Protein AF-A0A7S1RQD7-F1 (afdb_monomer)

Secondary structure (DSSP, 8-state):
--GGGGSSS-HHHHHHHHHHHHHTT----HHHHHHHHHHHHHHT--HHHHHHHHHHHHTTPPP-HHHHHHHHHHHHHTT-HHHHHHHHHHHHHTT-PPPHHHHHHHHHT-

Sequence (110 aa):
AISACSRGSQWGRALWLLHTMRTVAVEQDTIAYNAAITACEKAGIHEPALELLHGMDEYRIEPNVITFNAAISACEKDHHLERAVRLLMEMDARRVDPDAISYNALISAC

Solvent-accessible surface area (backbone atoms only — not comparable to full-atom values): 5990 Å² total; per-residue (Å²): 141,68,80,70,36,78,80,48,76,40,30,69,55,34,50,50,48,52,54,52,39,60,77,66,71,52,87,79,50,67,65,57,57,35,46,29,24,42,9,17,28,71,57,32,39,34,68,68,16,49,54,53,57,60,48,28,56,80,71,73,42,79,81,48,60,67,40,51,45,25,33,31,50,2,14,51,66,54,71,36,42,73,58,25,52,51,52,52,54,47,29,57,77,68,72,38,74,79,50,75,68,51,53,50,55,52,63,74,64,110

Radius of gyration: 13.41 Å; Cα contacts (8 Å, |Δi|>4): 152; chains: 1; bounding box: 33×30×34 Å

InterPro domains:
  IPR002885 Pentatricopeptide repeat [PF01535] (32-59)
  IPR002885 Pentatricopeptide repeat [PF13041] (63-110)
  IPR002885 Pentatricopeptide repeat [PS51375] (29-63)
  IPR002885 Pentatricopeptide repeat [PS51375] (64-98)
  IPR002885 Pentatricopeptide repeat [TIGR00756] (32-65)
  IPR002885 Pentatricopeptide repeat [TIGR00756] (66-100)
  IPR011990 Tetratricopeptide-like helical domain superfamily [G3DSA:1.25.40.10] (1-110)

Mean predicted aligned error: 8.68 Å

pLDDT: mean 74.21, std 11.67, range [40.91, 86.81]

Nearest PDB structures (foldseek):
  5orm-assembly1_A  TM=9.147E-01  e=1.503E-05  synthetic construct
  4pjs-assembly1_A  TM=8.962E-01  e=1.278E-05  unidentified
  4pjq-assembly2_B  TM=8.631E-01  e=1.503E-05  unidentified
  4wn4-assembly2_B  TM=8.559E-01  e=2.724E-05  synthetic construct
  8rdj-assembly1_G  TM=7.612E-01  e=8.213E-04  Sinapis alba

Organism: Alexandrium catenella (NCBI:txid2925)

Foldseek 3Di:
DLVVLQPDLVLVVLVVVVVVCVVVPDPDALVSLLSSLSSLLVNLHQVVLVVSQVVCVVVVHDHAQSSLLSNLSSCVSVVNLVVLLVSLVVCVVVVHDHDPSSVVSVVVVD

Structure (mmCIF, N/CA/C/O backbone):
data_AF-A0A7S1RQD7-F1
#
_entry.id   AF-A0A7S1RQD7-F1
#
loop_
_atom_site.group_PDB
_atom_site.id
_atom_site.type_symbol
_atom_site.label_atom_id
_atom_site.label_alt_id
_atom_site.label_comp_id
_atom_site.label_asym_id
_atom_site.label_entity_id
_atom_site.label_seq_id
_atom_site.pdbx_PDB_ins_code
_atom_site.Cartn_x
_atom_site.Cartn_y
_atom_site.Cartn_z
_atom_site.occupancy
_atom_site.B_iso_or_equiv
_atom_site.auth_seq_id
_atom_site.auth_comp_id
_atom_site.auth_asym_id
_atom_site.auth_atom_id
_atom_site.pdbx_PDB_model_num
ATOM 1 N N . ALA A 1 1 ? -16.176 14.468 7.353 1.00 40.91 1 ALA A N 1
ATOM 2 C CA . ALA A 1 1 ? -14.953 15.175 7.795 1.00 40.91 1 ALA A CA 1
ATOM 3 C C . ALA A 1 1 ? -13.668 14.333 7.605 1.00 40.91 1 ALA A C 1
ATOM 5 O O . ALA A 1 1 ? -12.806 14.355 8.469 1.00 40.91 1 ALA A O 1
ATOM 6 N N . ILE A 1 2 ? -13.498 13.640 6.463 1.00 50.09 2 ILE A N 1
ATOM 7 C CA . ILE A 1 2 ? -12.301 12.811 6.151 1.00 50.09 2 ILE A CA 1
ATOM 8 C C . ILE A 1 2 ? -11.452 13.444 5.020 1.00 50.09 2 ILE A C 1
ATOM 10 O O . ILE A 1 2 ? -10.254 13.207 4.906 1.00 50.09 2 ILE A O 1
ATOM 14 N N . SER A 1 3 ? -12.026 14.378 4.247 1.00 43.44 3 SER A N 1
ATOM 15 C CA . SER A 1 3 ? -11.341 15.083 3.145 1.00 43.44 3 SER A CA 1
ATOM 16 C C . SER A 1 3 ? -10.167 15.982 3.582 1.00 43.44 3 SER A C 1
ATOM 18 O O . SER A 1 3 ? -9.391 16.420 2.729 1.00 43.44 3 SER A O 1
ATOM 20 N N . ALA A 1 4 ? -10.015 16.266 4.880 1.00 45.47 4 ALA A N 1
ATOM 21 C CA . ALA A 1 4 ? -8.968 17.148 5.402 1.00 45.47 4 ALA A CA 1
ATOM 22 C C . ALA A 1 4 ? -7.596 16.460 5.563 1.00 45.47 4 ALA A C 1
ATOM 24 O O . ALA A 1 4 ? -6.580 17.150 5.609 1.00 45.47 4 ALA A O 1
ATOM 25 N N . CYS A 1 5 ? -7.536 15.122 5.578 1.00 50.75 5 CYS A N 1
ATOM 26 C CA . CYS A 1 5 ? -6.273 14.374 5.682 1.00 50.75 5 CYS A CA 1
ATOM 27 C C . CYS A 1 5 ? -5.465 14.365 4.376 1.00 50.75 5 CYS A C 1
ATOM 29 O O . CYS A 1 5 ? -4.281 14.054 4.384 1.00 50.75 5 CYS A O 1
ATOM 31 N N . SER A 1 6 ? -6.080 14.758 3.257 1.00 49.50 6 SER A N 1
ATOM 32 C CA . SER A 1 6 ? -5.420 14.759 1.951 1.00 49.50 6 SER A CA 1
ATOM 33 C C . SER A 1 6 ? -4.440 15.923 1.753 1.00 49.50 6 SER A C 1
ATOM 35 O O . SER A 1 6 ? -3.653 15.872 0.818 1.00 49.50 6 SER A O 1
ATOM 37 N N . ARG A 1 7 ? -4.462 16.996 2.558 1.00 50.44 7 ARG A N 1
ATOM 38 C CA . ARG A 1 7 ? -3.707 18.233 2.243 1.00 50.44 7 ARG A CA 1
ATOM 39 C C . ARG A 1 7 ? -2.525 18.561 3.152 1.00 50.44 7 ARG A C 1
ATOM 41 O O . ARG A 1 7 ? -1.837 19.538 2.893 1.00 50.44 7 ARG A O 1
ATOM 48 N N . GLY A 1 8 ? -2.232 17.757 4.163 1.00 50.06 8 GLY A N 1
ATOM 49 C CA . GLY A 1 8 ? -1.030 17.944 4.975 1.00 50.06 8 GLY A CA 1
ATOM 50 C C . GLY A 1 8 ? -0.551 16.608 5.497 1.00 50.06 8 GLY A C 1
ATOM 51 O O . GLY A 1 8 ? -1.372 15.706 5.618 1.00 50.06 8 GLY A O 1
ATOM 52 N N . SER A 1 9 ? 0.742 16.501 5.798 1.00 61.94 9 SER A N 1
ATOM 53 C CA . SER A 1 9 ? 1.485 15.345 6.331 1.00 61.94 9 SER A CA 1
ATOM 54 C C . SER A 1 9 ? 0.959 14.798 7.674 1.00 61.94 9 SER A C 1
ATOM 56 O O . SER A 1 9 ? 1.713 14.492 8.589 1.00 61.94 9 SER A O 1
ATOM 58 N N . GLN A 1 10 ? -0.355 14.693 7.826 1.00 67.38 10 GLN A N 1
ATOM 59 C CA . GLN A 1 10 ? -1.092 14.308 9.018 1.00 67.38 10 GLN A CA 1
ATOM 60 C C . GLN A 1 10 ? -1.442 12.816 8.970 1.00 67.38 10 GLN A C 1
ATOM 62 O O . GLN A 1 10 ? -2.512 12.419 9.430 1.00 67.38 10 GLN A O 1
ATOM 67 N N . TRP A 1 11 ? -0.545 11.985 8.436 1.00 70.62 11 TRP A N 1
ATOM 68 C CA . TRP A 1 11 ? -0.678 10.526 8.447 1.00 70.62 11 TRP A CA 1
ATOM 69 C C . TRP A 1 11 ? -0.915 10.007 9.873 1.00 70.62 11 TRP A C 1
ATOM 71 O O . TRP A 1 11 ? -1.797 9.184 10.086 1.00 70.62 11 TRP A O 1
ATOM 81 N N . GLY A 1 12 ? -0.251 10.594 10.878 1.00 71.44 12 GLY A N 1
ATOM 82 C CA . GLY A 1 12 ? -0.466 10.249 12.286 1.00 71.44 12 GLY A CA 1
ATOM 83 C C . GLY A 1 12 ? -1.888 10.542 12.780 1.00 71.44 12 GLY A C 1
ATOM 84 O O . GLY A 1 12 ? -2.459 9.752 13.527 1.00 71.44 12 GLY A O 1
ATOM 85 N N . ARG A 1 13 ? -2.519 11.634 12.318 1.00 71.62 13 ARG A N 1
ATOM 86 C CA . ARG A 1 13 ? -3.940 11.892 12.609 1.00 71.62 13 ARG A CA 1
ATOM 87 C C . ARG A 1 13 ? -4.860 10.983 11.813 1.00 71.62 13 ARG A C 1
ATOM 89 O O . ARG A 1 13 ? -5.894 10.614 12.347 1.00 71.62 13 ARG A O 1
ATOM 96 N N . ALA A 1 14 ? -4.514 10.637 10.574 1.00 71.62 14 ALA A N 1
ATOM 97 C CA . ALA A 1 14 ? -5.293 9.692 9.782 1.00 71.62 14 ALA A CA 1
ATOM 98 C C . ALA A 1 14 ? -5.308 8.306 10.448 1.00 71.62 14 ALA A C 1
ATOM 100 O O . ALA A 1 14 ? -6.378 7.733 10.613 1.00 71.62 14 ALA A O 1
ATOM 101 N N . LEU A 1 15 ? -4.158 7.832 10.940 1.00 72.06 15 LEU A N 1
ATOM 102 C CA . LEU A 1 15 ? -4.045 6.601 11.728 1.00 72.06 15 LEU A CA 1
ATOM 103 C C . LEU A 1 15 ? -4.818 6.682 13.045 1.00 72.06 15 LEU A C 1
ATOM 105 O O . LEU A 1 15 ? -5.563 5.765 13.379 1.00 72.06 15 LEU A O 1
ATOM 109 N N . TRP A 1 16 ? -4.683 7.787 13.783 1.00 74.00 16 TRP A N 1
ATOM 110 C CA . TRP A 1 16 ? -5.425 7.983 15.029 1.00 74.00 16 TRP A CA 1
ATOM 111 C C . TRP A 1 16 ? -6.939 8.028 14.794 1.00 74.00 16 TRP A C 1
ATOM 113 O O . TRP A 1 16 ? -7.699 7.448 15.569 1.00 74.00 16 TRP A O 1
ATOM 123 N N . LEU A 1 17 ? -7.381 8.673 13.711 1.00 72.88 17 LEU A N 1
ATOM 124 C CA . LEU A 1 17 ? -8.784 8.719 13.306 1.00 72.88 17 LEU A CA 1
ATOM 125 C C . LEU A 1 17 ? -9.282 7.324 12.919 1.00 72.88 17 LEU A C 1
ATOM 127 O O . LEU A 1 17 ? -10.366 6.936 13.326 1.00 72.88 17 LEU A O 1
ATOM 131 N N . LEU A 1 18 ? -8.476 6.548 12.195 1.00 71.88 18 LEU A N 1
ATOM 132 C CA . LEU A 1 18 ? -8.800 5.171 11.832 1.00 71.88 18 LEU A CA 1
ATOM 133 C C . LEU A 1 18 ? -8.915 4.298 13.092 1.00 71.88 18 LEU A C 1
ATOM 135 O O . LEU A 1 18 ? -9.888 3.570 13.255 1.00 71.88 18 LEU A O 1
ATOM 139 N N . HIS A 1 19 ? -8.004 4.45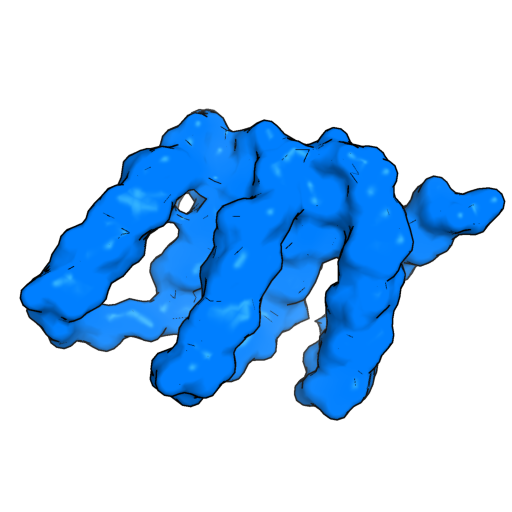8 14.054 1.00 71.12 19 HIS A N 1
ATOM 140 C CA . HIS A 1 19 ? -8.059 3.766 15.342 1.00 71.12 19 HIS A CA 1
ATOM 141 C C . HIS A 1 19 ? -9.273 4.173 16.196 1.00 71.12 19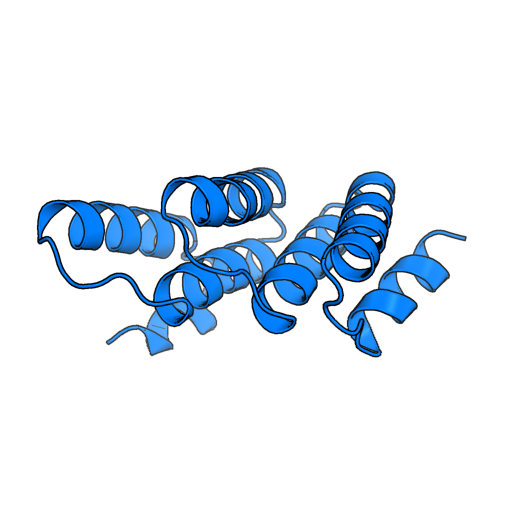 HIS A C 1
ATOM 143 O O . HIS A 1 19 ? -9.922 3.318 16.790 1.00 71.12 19 HIS A O 1
ATOM 149 N N . THR A 1 20 ? -9.633 5.458 16.238 1.00 67.81 20 THR A N 1
ATOM 150 C CA . THR A 1 20 ? -10.835 5.918 16.961 1.00 67.81 20 THR A CA 1
ATOM 151 C C . THR A 1 20 ? -12.133 5.559 16.241 1.00 67.81 20 THR A C 1
ATOM 153 O O . THR A 1 20 ? -13.137 5.291 16.888 1.00 67.81 20 THR A O 1
ATOM 156 N N . MET A 1 21 ? -12.138 5.472 14.912 1.00 63.94 21 MET A N 1
ATOM 157 C CA . MET A 1 21 ? -13.281 4.944 14.163 1.00 63.94 21 MET A CA 1
ATOM 158 C C . MET A 1 21 ? -13.438 3.427 14.360 1.00 63.94 21 MET A C 1
ATOM 160 O O . MET A 1 21 ? -14.572 2.949 14.414 1.00 63.94 21 MET A O 1
ATOM 164 N N . ARG A 1 22 ? -12.336 2.685 14.585 1.00 63.31 22 ARG A N 1
ATOM 165 C CA . ARG A 1 22 ? -12.363 1.274 15.031 1.00 63.31 22 ARG A CA 1
ATOM 166 C C . ARG A 1 22 ? -13.039 1.099 16.379 1.00 63.31 22 ARG A C 1
ATOM 168 O O . ARG A 1 22 ? -13.822 0.167 16.529 1.00 63.31 22 ARG A O 1
ATOM 175 N N . THR A 1 23 ? -12.785 1.980 17.343 1.00 58.59 23 THR A N 1
ATOM 176 C CA . THR A 1 23 ? -13.380 1.847 18.682 1.00 58.59 23 THR A CA 1
ATOM 177 C C . THR A 1 23 ? -14.861 2.213 18.728 1.00 58.59 23 THR A C 1
ATOM 179 O O . THR A 1 23 ? -15.564 1.759 19.626 1.00 58.59 23 THR A O 1
ATOM 182 N N . VAL A 1 24 ? -15.353 2.991 17.758 1.00 57.59 24 VAL A N 1
ATOM 183 C CA . VAL A 1 24 ? -16.753 3.447 17.701 1.00 57.59 24 VAL A CA 1
ATOM 184 C C . VAL A 1 24 ? -17.639 2.539 16.825 1.00 57.59 24 VAL A C 1
ATOM 186 O O . VAL A 1 24 ? -18.826 2.806 16.683 1.00 57.59 24 VAL A O 1
ATOM 189 N N . ALA A 1 25 ? -17.110 1.431 16.282 1.00 53.06 25 ALA A N 1
ATOM 190 C CA . ALA A 1 25 ? -17.853 0.488 15.429 1.00 53.06 25 ALA A CA 1
ATOM 191 C C . ALA A 1 25 ? -18.602 1.169 14.263 1.00 53.06 25 ALA A C 1
ATOM 193 O O . ALA A 1 25 ? -19.673 0.733 13.846 1.00 53.06 25 ALA A O 1
ATOM 194 N N . VAL A 1 26 ? -18.033 2.257 13.738 1.00 56.28 26 VAL A N 1
ATOM 195 C CA . VAL A 1 26 ? -18.473 2.827 12.463 1.00 56.28 26 VAL A CA 1
ATOM 196 C C . VAL A 1 26 ? -17.942 1.898 11.378 1.00 56.28 26 VAL A C 1
ATOM 198 O O . VAL A 1 26 ? -16.751 1.574 11.411 1.00 56.28 26 VAL A O 1
ATOM 201 N N . GLU A 1 27 ? -18.804 1.451 10.459 1.00 54.22 27 GLU A N 1
ATOM 202 C CA . GLU A 1 27 ? -18.402 0.676 9.278 1.00 54.22 27 GLU A CA 1
ATOM 203 C C . GLU A 1 27 ? -17.251 1.414 8.585 1.00 54.22 27 GLU A C 1
ATOM 205 O O . GLU A 1 27 ? -17.405 2.501 8.027 1.00 54.22 27 GLU A O 1
ATOM 210 N N . GLN A 1 28 ? -16.040 0.886 8.751 1.00 58.00 28 GLN A N 1
ATOM 211 C CA . GLN A 1 28 ? -14.858 1.449 8.125 1.00 58.00 28 GLN A CA 1
ATOM 212 C C . GLN A 1 28 ? -14.841 0.971 6.692 1.00 58.00 28 GLN A C 1
ATOM 214 O O . GLN A 1 28 ? -14.369 -0.121 6.392 1.00 58.00 28 GLN A O 1
ATOM 219 N N . ASP A 1 29 ? -15.362 1.818 5.821 1.00 68.44 29 ASP A N 1
ATOM 220 C CA . ASP A 1 29 ? -15.324 1.579 4.393 1.00 68.44 29 ASP A CA 1
ATOM 221 C C . ASP A 1 29 ? -13.896 1.675 3.846 1.00 68.44 29 ASP A C 1
ATOM 223 O O . ASP A 1 29 ? -13.000 2.312 4.418 1.00 68.44 29 ASP A O 1
ATOM 227 N N . THR A 1 30 ? -13.722 1.140 2.640 1.00 70.94 30 THR A N 1
ATOM 228 C CA . THR A 1 30 ? -12.542 1.283 1.773 1.00 70.94 30 THR A CA 1
ATOM 229 C C . THR A 1 30 ? -12.038 2.733 1.696 1.00 70.94 30 THR A C 1
ATOM 231 O O . THR A 1 30 ? -10.847 2.986 1.532 1.00 70.94 30 THR A O 1
ATOM 234 N N . ILE A 1 31 ? -12.935 3.710 1.870 1.00 74.38 31 ILE A N 1
ATOM 235 C CA . ILE A 1 31 ? -12.644 5.149 1.862 1.00 74.38 31 ILE A CA 1
ATOM 236 C C . ILE A 1 31 ? -11.708 5.560 3.012 1.00 74.38 31 ILE A C 1
ATOM 238 O O . ILE A 1 31 ? -10.811 6.378 2.797 1.00 74.38 31 ILE A O 1
ATOM 242 N N . ALA A 1 32 ? -11.891 5.023 4.222 1.00 76.50 32 ALA A N 1
ATOM 243 C CA . ALA A 1 32 ? -11.084 5.401 5.385 1.00 76.50 32 ALA A CA 1
ATOM 244 C C . ALA A 1 32 ? -9.638 4.899 5.250 1.00 76.50 32 ALA A C 1
ATOM 246 O O . ALA A 1 32 ? -8.695 5.665 5.462 1.00 76.50 32 ALA A O 1
ATOM 247 N N . TYR A 1 33 ? -9.471 3.647 4.815 1.00 80.56 33 TYR A N 1
ATOM 248 C CA . TYR A 1 33 ? -8.161 3.069 4.514 1.00 80.56 33 TYR A CA 1
ATOM 249 C C . TYR A 1 33 ? -7.478 3.792 3.357 1.00 80.56 33 TYR A C 1
ATOM 251 O O . TYR A 1 33 ? -6.328 4.204 3.495 1.00 80.56 33 TYR A O 1
ATOM 259 N N . ASN A 1 34 ?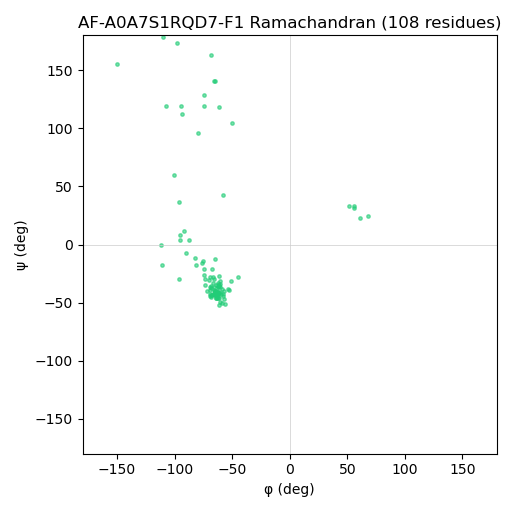 -8.201 4.058 2.265 1.00 81.19 34 ASN A N 1
ATOM 260 C CA . ASN A 1 34 ? -7.658 4.816 1.139 1.00 81.19 34 ASN A CA 1
ATOM 261 C C . ASN A 1 34 ? -7.177 6.202 1.570 1.00 81.19 34 ASN A C 1
ATOM 263 O O . ASN A 1 34 ? -6.091 6.623 1.175 1.00 81.19 34 ASN A O 1
ATOM 267 N N . ALA A 1 35 ? -7.935 6.904 2.416 1.00 82.06 35 ALA A N 1
ATOM 268 C CA . ALA A 1 35 ? -7.529 8.208 2.932 1.00 82.06 35 ALA A CA 1
ATOM 269 C C . ALA A 1 35 ? -6.271 8.129 3.814 1.00 82.06 35 ALA A C 1
ATOM 271 O O . ALA A 1 35 ? -5.407 9.002 3.714 1.00 82.06 35 ALA A O 1
ATOM 272 N N . ALA A 1 36 ? -6.151 7.097 4.655 1.00 83.38 36 ALA A N 1
ATOM 273 C CA . ALA A 1 36 ? -4.982 6.893 5.505 1.00 83.38 36 ALA A CA 1
ATOM 274 C C . ALA A 1 36 ? -3.729 6.536 4.688 1.00 83.38 36 ALA A C 1
ATOM 276 O O . ALA A 1 36 ? -2.691 7.169 4.867 1.00 83.38 36 ALA A O 1
ATOM 277 N N . ILE A 1 37 ? -3.847 5.621 3.724 1.00 84.06 37 ILE A N 1
ATOM 278 C CA . ILE A 1 37 ? -2.747 5.223 2.834 1.00 84.06 37 ILE A CA 1
ATOM 279 C C . ILE A 1 37 ? -2.323 6.397 1.940 1.00 84.06 37 ILE A C 1
ATOM 281 O O . ILE A 1 37 ? -1.134 6.663 1.806 1.00 84.06 37 ILE A O 1
ATOM 285 N N . THR A 1 38 ? -3.270 7.192 1.429 1.00 83.19 38 THR A N 1
ATOM 286 C CA . THR A 1 38 ? -2.964 8.438 0.694 1.00 83.19 38 THR A CA 1
ATOM 287 C C . THR A 1 38 ? -2.228 9.454 1.580 1.00 83.19 38 THR A C 1
ATOM 289 O O . THR A 1 38 ? -1.372 10.206 1.116 1.00 83.19 38 THR A O 1
ATOM 292 N N . ALA A 1 39 ? -2.539 9.517 2.878 1.00 84.19 39 ALA A N 1
ATOM 293 C CA . ALA A 1 39 ? -1.808 10.388 3.796 1.00 84.19 39 ALA A CA 1
ATOM 294 C C . ALA A 1 39 ? -0.362 9.900 4.010 1.00 84.19 39 ALA A C 1
ATOM 296 O O . ALA A 1 39 ? 0.546 10.731 4.075 1.00 84.19 39 ALA A O 1
ATOM 297 N N . CYS A 1 40 ? -0.140 8.582 4.067 1.00 83.62 40 CYS A N 1
ATOM 298 C CA . CYS A 1 40 ? 1.193 7.972 4.100 1.00 83.62 40 CYS A CA 1
ATOM 299 C C . CYS A 1 40 ? 1.974 8.239 2.802 1.00 83.62 40 CYS A C 1
ATOM 301 O O . CYS A 1 40 ? 3.119 8.679 2.855 1.00 83.62 40 CYS A O 1
ATOM 303 N N . GLU A 1 41 ? 1.321 8.110 1.645 1.00 83.44 41 GLU A N 1
ATOM 304 C CA . GLU A 1 41 ? 1.866 8.451 0.324 1.00 83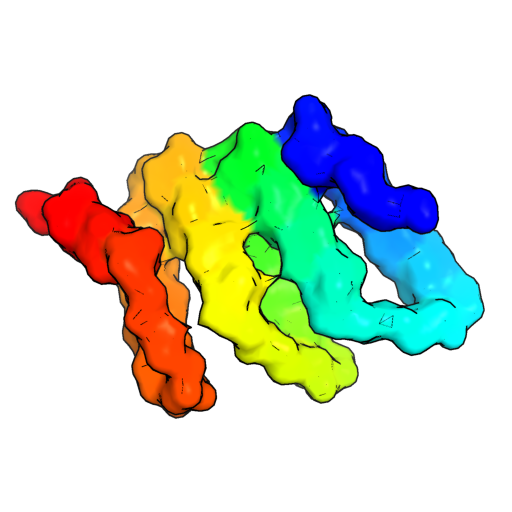.44 41 GLU A CA 1
ATOM 305 C C . GLU A 1 41 ? 2.334 9.908 0.242 1.00 83.44 41 GLU A C 1
ATOM 307 O O . GLU A 1 41 ? 3.385 10.211 -0.322 1.00 83.44 41 GLU A O 1
ATOM 312 N N . LYS A 1 42 ? 1.590 10.846 0.832 1.00 81.50 42 LYS A N 1
ATOM 313 C CA . LYS A 1 42 ? 1.995 12.261 0.882 1.00 81.50 42 LYS A CA 1
ATOM 314 C C . LYS A 1 42 ? 3.112 12.539 1.873 1.00 81.50 42 LYS A C 1
ATOM 316 O O . LYS A 1 42 ? 3.843 13.508 1.694 1.00 81.50 42 LYS A O 1
ATOM 321 N N . ALA A 1 43 ? 3.227 11.717 2.906 1.00 80.62 43 ALA A N 1
ATOM 322 C CA . ALA A 1 43 ? 4.314 11.785 3.867 1.00 80.62 43 ALA A CA 1
ATOM 323 C C . ALA A 1 43 ? 5.589 11.073 3.382 1.00 80.62 43 ALA A C 1
ATOM 325 O O . ALA A 1 43 ? 6.629 11.265 4.000 1.00 80.62 43 ALA A O 1
ATOM 326 N N . GLY A 1 44 ? 5.510 10.294 2.295 1.00 78.75 44 GLY A N 1
ATOM 327 C CA . GLY A 1 44 ? 6.631 9.511 1.772 1.00 78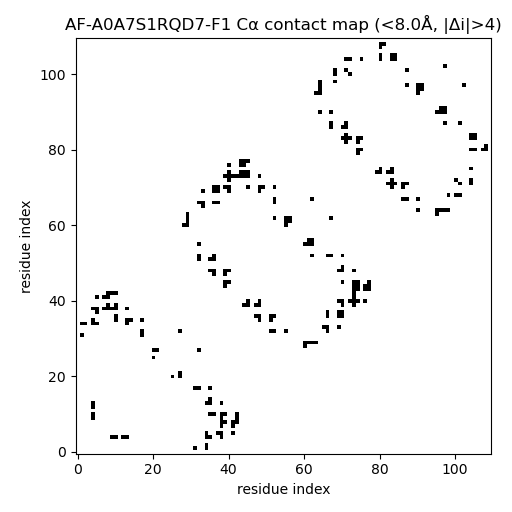.75 44 GLY A CA 1
ATOM 328 C C . GLY A 1 44 ? 7.036 8.360 2.690 1.00 78.75 44 GLY A C 1
ATOM 329 O O . GLY A 1 44 ? 8.187 7.965 2.665 1.00 78.75 44 GLY A O 1
ATOM 330 N N . ILE A 1 45 ? 6.118 7.863 3.526 1.00 80.00 45 ILE A N 1
ATOM 331 C CA . ILE A 1 45 ? 6.380 6.749 4.446 1.00 80.00 45 ILE A CA 1
ATOM 332 C C . ILE A 1 45 ? 5.656 5.510 3.937 1.00 80.00 45 ILE A C 1
ATOM 334 O O . ILE A 1 45 ? 4.427 5.503 3.812 1.00 80.00 45 ILE A O 1
ATOM 338 N N . HIS A 1 46 ? 6.405 4.458 3.634 1.00 83.06 46 HIS A N 1
ATOM 339 C CA . HIS A 1 46 ? 5.825 3.279 3.009 1.00 83.06 46 HIS A CA 1
ATOM 340 C C . HIS A 1 46 ? 5.466 2.177 4.013 1.00 83.06 46 HIS A C 1
ATOM 342 O O . HIS A 1 46 ? 4.485 1.473 3.786 1.00 83.06 46 HIS A O 1
ATOM 348 N N . GLU A 1 47 ? 6.167 2.038 5.146 1.00 86.06 47 GLU A N 1
ATOM 349 C CA . GLU A 1 47 ? 5.837 1.017 6.152 1.00 86.06 47 GLU A CA 1
ATOM 350 C C . GLU A 1 47 ? 4.386 1.114 6.644 1.00 86.06 47 GLU A C 1
ATOM 352 O O . GLU A 1 47 ? 3.671 0.114 6.540 1.00 86.06 47 GLU A O 1
ATOM 357 N N . PRO A 1 48 ? 3.881 2.285 7.087 1.00 83.94 48 PRO A N 1
ATOM 358 C CA . PRO A 1 48 ? 2.508 2.372 7.575 1.00 83.94 48 PRO A CA 1
ATOM 359 C C . PRO A 1 48 ? 1.482 2.193 6.449 1.00 83.94 48 PRO A C 1
ATOM 361 O O . PRO A 1 48 ? 0.374 1.724 6.694 1.00 83.94 48 PRO A O 1
ATOM 364 N N . ALA A 1 49 ? 1.839 2.552 5.209 1.00 86.00 49 ALA A N 1
ATOM 365 C CA . ALA A 1 49 ? 0.986 2.333 4.044 1.00 86.00 49 ALA A CA 1
ATOM 366 C C . ALA A 1 49 ? 0.785 0.833 3.773 1.00 86.00 49 ALA A C 1
ATOM 368 O O . ALA A 1 49 ? -0.339 0.399 3.529 1.00 86.00 49 ALA A O 1
ATOM 369 N N . LEU A 1 50 ? 1.858 0.042 3.868 1.00 85.38 50 LEU A N 1
ATOM 370 C CA . LEU A 1 50 ? 1.821 -1.409 3.686 1.00 85.38 50 LEU A CA 1
ATOM 371 C C . LEU A 1 50 ? 1.077 -2.118 4.821 1.00 85.38 50 LEU A C 1
ATOM 373 O O . LEU A 1 50 ? 0.280 -3.015 4.562 1.00 85.38 50 LEU A O 1
ATOM 377 N N . GLU A 1 51 ? 1.307 -1.707 6.070 1.00 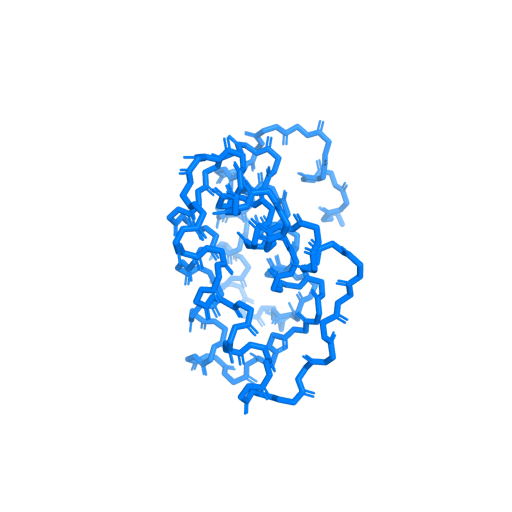86.38 51 GLU A N 1
AT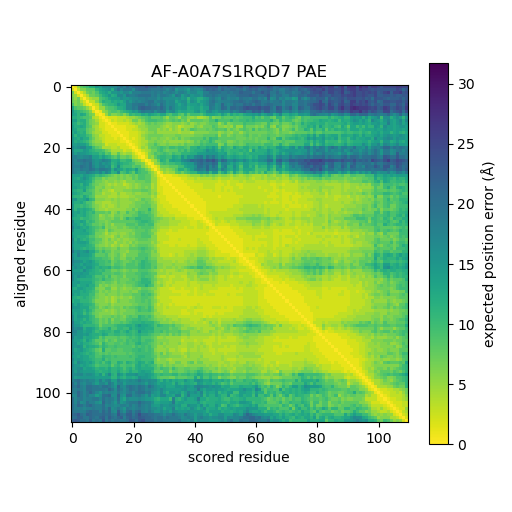OM 378 C CA . GLU A 1 51 ? 0.581 -2.259 7.221 1.00 86.38 51 GLU A CA 1
ATOM 379 C C . GLU A 1 51 ? -0.927 -2.032 7.096 1.00 86.38 51 GLU A C 1
ATOM 381 O O . GLU A 1 51 ? -1.719 -2.940 7.351 1.00 86.38 51 GLU A O 1
ATOM 386 N N . LEU A 1 52 ? -1.335 -0.837 6.659 1.00 84.69 52 LEU A N 1
ATOM 387 C CA . LEU A 1 52 ? -2.739 -0.536 6.405 1.00 84.69 52 LEU A CA 1
ATOM 388 C C . LEU A 1 52 ? -3.306 -1.378 5.261 1.00 84.69 52 LEU A C 1
ATOM 390 O O . LEU A 1 52 ? -4.418 -1.876 5.404 1.00 84.69 52 LEU A O 1
ATOM 394 N N . LEU A 1 53 ? -2.558 -1.545 4.165 1.00 85.38 53 LEU A N 1
ATOM 395 C CA . LEU A 1 53 ? -2.977 -2.340 3.010 1.00 85.38 53 LEU A CA 1
ATOM 396 C C . LEU A 1 53 ? -3.204 -3.809 3.390 1.00 85.38 53 LEU A C 1
ATOM 398 O O . LEU A 1 53 ? -4.282 -4.336 3.142 1.00 85.38 53 LEU A O 1
ATOM 402 N N . HIS A 1 54 ? -2.233 -4.451 4.043 1.00 84.62 54 HIS A N 1
ATOM 403 C CA . HIS A 1 54 ? -2.376 -5.842 4.490 1.00 84.62 54 HIS A CA 1
ATOM 404 C C . HIS A 1 54 ? -3.447 -5.989 5.578 1.00 84.62 54 HIS A C 1
ATOM 406 O O . HIS A 1 54 ? -4.160 -6.988 5.625 1.00 84.62 54 HIS A O 1
ATOM 412 N N . GLY A 1 55 ? -3.606 -4.975 6.433 1.00 82.75 55 GLY A N 1
ATOM 413 C CA . GLY A 1 55 ? -4.657 -4.953 7.442 1.00 82.75 55 GLY A CA 1
ATOM 414 C C . GLY A 1 55 ? -6.066 -4.980 6.844 1.00 82.75 55 GLY A C 1
ATOM 415 O O . GLY A 1 55 ? -6.972 -5.496 7.488 1.00 82.75 55 GLY A O 1
ATOM 416 N N . MET A 1 56 ? -6.279 -4.481 5.619 1.00 82.81 56 MET A N 1
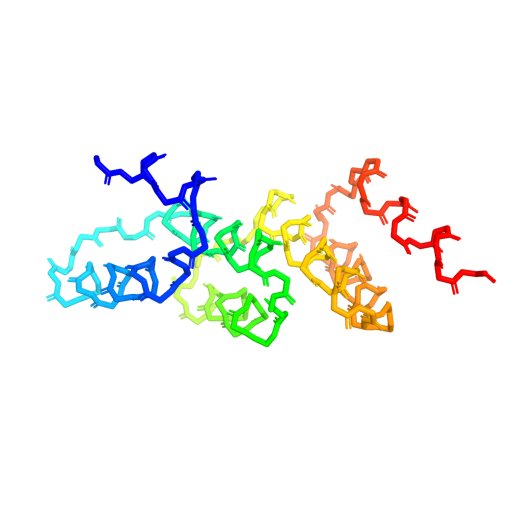ATOM 417 C CA . MET A 1 56 ? -7.599 -4.521 4.971 1.00 82.81 56 MET A CA 1
ATOM 418 C C . MET A 1 56 ? -8.103 -5.954 4.761 1.00 82.81 56 MET A C 1
ATOM 420 O O . MET A 1 56 ? -9.294 -6.209 4.962 1.00 82.81 56 MET A O 1
ATOM 424 N N . ASP A 1 57 ? -7.206 -6.899 4.468 1.00 79.56 57 ASP A N 1
ATOM 425 C CA . ASP A 1 57 ? -7.562 -8.308 4.277 1.00 79.56 57 ASP A CA 1
ATOM 426 C C . ASP A 1 57 ? -8.083 -8.953 5.564 1.00 79.56 57 ASP A C 1
ATOM 428 O O . ASP A 1 57 ? -9.058 -9.708 5.533 1.00 79.56 57 ASP A O 1
ATOM 432 N N . GLU A 1 58 ? -7.488 -8.615 6.715 1.00 78.06 58 GLU A N 1
ATOM 433 C CA . GLU A 1 58 ? -7.926 -9.118 8.026 1.00 78.06 58 GLU A CA 1
ATOM 434 C C . GLU A 1 58 ? -9.374 -8.720 8.334 1.00 78.06 58 GLU A C 1
ATOM 436 O O . GLU A 1 58 ? -10.117 -9.468 8.974 1.00 78.06 58 GLU A O 1
ATOM 441 N N . TYR A 1 59 ? -9.799 -7.560 7.831 1.00 71.81 59 TYR A N 1
ATOM 442 C CA . TYR A 1 59 ? -11.155 -7.043 8.000 1.00 71.81 59 TYR A CA 1
ATOM 443 C C . TYR A 1 59 ? -12.085 -7.373 6.828 1.00 71.81 59 TYR A C 1
ATOM 445 O O . TYR A 1 59 ? -13.217 -6.892 6.811 1.00 71.81 59 TYR A O 1
ATOM 453 N N . ARG A 1 60 ? -11.650 -8.214 5.876 1.00 76.62 60 ARG A N 1
ATOM 454 C CA . ARG A 1 60 ? -12.398 -8.560 4.652 1.00 76.62 60 ARG A CA 1
ATOM 455 C C . ARG A 1 60 ? -12.803 -7.335 3.825 1.00 76.62 60 ARG A C 1
ATOM 457 O O . ARG A 1 60 ? -13.847 -7.340 3.175 1.00 76.62 60 ARG A O 1
ATOM 464 N N . ILE A 1 61 ? -11.993 -6.282 3.871 1.00 79.62 61 ILE A N 1
ATOM 465 C CA . ILE A 1 61 ? -12.163 -5.094 3.042 1.00 79.62 61 ILE A CA 1
ATOM 466 C C . ILE A 1 61 ? -11.288 -5.296 1.813 1.00 79.62 61 ILE A C 1
ATOM 468 O O . ILE A 1 61 ? -10.076 -5.427 1.937 1.00 79.62 61 ILE A O 1
ATOM 472 N N . GLU A 1 62 ? -11.883 -5.313 0.625 1.00 79.81 62 GLU A N 1
ATOM 473 C CA . GLU A 1 62 ? -11.109 -5.480 -0.603 1.00 79.81 62 GLU A CA 1
ATOM 474 C C . GLU A 1 62 ? -10.348 -4.186 -0.941 1.00 79.81 62 GLU A C 1
ATOM 476 O O . GLU A 1 62 ? -10.976 -3.137 -1.148 1.00 79.81 62 GLU A O 1
ATOM 481 N N . PRO A 1 63 ? -9.003 -4.219 -0.993 1.00 81.31 63 PRO A N 1
ATOM 482 C CA . PRO A 1 63 ? -8.229 -3.099 -1.501 1.00 81.31 63 PRO A CA 1
ATOM 483 C C . PRO A 1 63 ? -8.509 -2.905 -2.992 1.00 81.31 63 PRO A C 1
ATOM 485 O O . PRO A 1 63 ? -8.632 -3.861 -3.756 1.00 81.31 63 PRO A O 1
ATOM 488 N N . ASN A 1 64 ? -8.606 -1.646 -3.412 1.00 82.62 64 ASN A N 1
ATOM 489 C CA . ASN A 1 64 ? -8.874 -1.279 -4.797 1.00 82.62 64 ASN A CA 1
ATOM 490 C C . ASN A 1 64 ? -7.638 -0.652 -5.455 1.00 82.62 64 ASN A C 1
ATOM 492 O O . ASN A 1 64 ? -6.600 -0.454 -4.821 1.00 82.62 64 ASN A O 1
ATOM 496 N N . VAL A 1 65 ? -7.761 -0.305 -6.738 1.00 83.25 65 VAL A N 1
ATOM 497 C CA . VAL A 1 65 ? -6.682 0.324 -7.522 1.00 83.25 65 VAL A CA 1
ATOM 498 C C . VAL A 1 65 ? -6.117 1.564 -6.817 1.00 83.25 65 VAL A C 1
ATOM 500 O O . VAL A 1 65 ? -4.908 1.770 -6.798 1.00 83.25 65 VAL A O 1
ATOM 503 N N . ILE A 1 66 ? -6.974 2.370 -6.177 1.00 82.31 66 ILE A N 1
ATOM 504 C CA . ILE A 1 66 ? -6.552 3.583 -5.460 1.00 82.31 66 ILE A CA 1
ATOM 505 C C . ILE A 1 66 ? -5.685 3.214 -4.250 1.00 82.31 66 ILE A C 1
ATOM 507 O O . ILE A 1 66 ? -4.665 3.860 -4.015 1.00 82.31 66 ILE A O 1
ATOM 511 N N . THR A 1 67 ? -6.070 2.177 -3.501 1.00 83.50 67 THR A N 1
ATOM 512 C CA . THR A 1 67 ? -5.324 1.683 -2.339 1.00 83.50 67 THR A CA 1
ATOM 513 C C . THR A 1 67 ? -3.908 1.261 -2.727 1.00 83.50 67 THR A C 1
ATOM 515 O O . THR A 1 67 ? -2.934 1.709 -2.121 1.00 83.50 67 THR A O 1
ATOM 518 N N . PHE A 1 68 ? -3.794 0.439 -3.772 1.00 86.00 68 PHE A N 1
ATOM 519 C CA . PHE A 1 68 ? -2.507 -0.053 -4.249 1.00 86.00 68 PHE A CA 1
ATOM 520 C C . PHE A 1 68 ? -1.653 1.055 -4.858 1.00 86.00 68 PHE A C 1
ATOM 522 O O . PHE A 1 68 ? -0.475 1.152 -4.527 1.00 86.00 68 PHE A O 1
ATOM 529 N N . ASN A 1 69 ? -2.233 1.933 -5.679 1.00 85.06 69 ASN A N 1
ATOM 530 C CA . ASN A 1 69 ? -1.492 3.046 -6.270 1.00 85.06 69 ASN A CA 1
ATOM 531 C C . ASN A 1 69 ? -0.917 3.976 -5.199 1.00 85.06 69 ASN A C 1
ATOM 533 O O . ASN A 1 69 ? 0.239 4.375 -5.302 1.00 85.06 69 ASN A O 1
ATOM 537 N N . ALA A 1 70 ? -1.674 4.272 -4.139 1.00 85.62 70 ALA A N 1
ATOM 538 C CA . ALA A 1 70 ? -1.168 5.079 -3.034 1.00 85.62 70 ALA A CA 1
ATOM 539 C C . ALA A 1 70 ? -0.015 4.378 -2.285 1.00 85.62 70 ALA A C 1
ATOM 541 O O . ALA A 1 70 ? 0.978 5.021 -1.951 1.00 85.62 70 ALA A O 1
ATOM 542 N N . ALA A 1 71 ? -0.091 3.061 -2.065 1.00 86.81 71 ALA A N 1
ATOM 543 C CA . ALA A 1 71 ? 1.002 2.299 -1.455 1.00 86.81 71 ALA A CA 1
ATOM 544 C C . ALA A 1 71 ? 2.256 2.243 -2.355 1.00 86.81 71 ALA A C 1
ATOM 546 O O . ALA A 1 71 ? 3.366 2.470 -1.878 1.00 86.81 71 ALA A O 1
ATOM 547 N N . ILE A 1 72 ? 2.080 2.026 -3.663 1.00 85.81 72 ILE A N 1
ATOM 548 C CA . ILE A 1 72 ? 3.153 2.031 -4.670 1.00 85.81 72 ILE A CA 1
ATOM 549 C C . ILE A 1 72 ? 3.840 3.400 -4.717 1.00 85.81 72 ILE A C 1
ATOM 551 O O . ILE A 1 72 ? 5.062 3.476 -4.617 1.00 85.81 72 ILE A O 1
ATOM 555 N N . SER A 1 73 ? 3.070 4.488 -4.798 1.00 84.62 73 SER A N 1
ATOM 556 C CA . SER A 1 73 ? 3.614 5.850 -4.800 1.00 84.62 73 SER A CA 1
ATOM 557 C C . SER A 1 73 ? 4.280 6.226 -3.471 1.00 84.62 73 SER A C 1
ATOM 559 O O . SER A 1 73 ? 5.234 7.003 -3.472 1.00 84.62 73 SER A O 1
ATOM 561 N N . ALA A 1 74 ? 3.834 5.676 -2.334 1.00 85.44 74 ALA A N 1
ATOM 562 C CA . ALA A 1 74 ? 4.546 5.818 -1.064 1.00 85.44 74 ALA A CA 1
ATOM 563 C C . ALA A 1 74 ? 5.925 5.137 -1.119 1.00 85.44 74 ALA A C 1
ATOM 565 O O . ALA A 1 74 ? 6.919 5.751 -0.740 1.00 85.44 74 ALA A O 1
ATOM 566 N N . CYS A 1 75 ? 5.996 3.905 -1.640 1.00 85.38 75 CYS A N 1
ATOM 567 C CA . CYS A 1 75 ? 7.253 3.179 -1.838 1.00 85.38 75 CYS A CA 1
ATOM 568 C C . CYS A 1 75 ? 8.200 3.891 -2.813 1.00 85.38 75 CYS A C 1
ATOM 570 O O . CYS A 1 75 ? 9.400 3.936 -2.561 1.00 85.38 75 CYS A O 1
ATOM 572 N N . GLU A 1 76 ? 7.684 4.456 -3.905 1.00 83.50 76 GLU A N 1
ATOM 573 C CA . GLU A 1 76 ? 8.483 5.206 -4.881 1.00 83.50 76 GLU A CA 1
ATOM 574 C C . GLU A 1 76 ? 9.141 6.438 -4.241 1.00 83.50 76 GLU A C 1
ATOM 576 O O . GLU A 1 76 ? 10.343 6.658 -4.397 1.00 83.50 76 GLU A O 1
ATOM 581 N N . LYS A 1 77 ? 8.369 7.211 -3.466 1.00 81.12 77 LYS A N 1
ATOM 582 C CA . LYS A 1 77 ? 8.860 8.415 -2.777 1.00 81.12 77 LYS A CA 1
ATOM 583 C C . LYS A 1 77 ? 9.873 8.115 -1.679 1.00 81.12 77 LYS A C 1
ATOM 585 O O . LYS A 1 77 ? 10.710 8.968 -1.408 1.00 81.12 77 LYS A O 1
ATOM 590 N N . ASP A 1 78 ? 9.797 6.934 -1.077 1.00 81.94 78 ASP A N 1
ATOM 591 C CA . ASP A 1 78 ? 10.756 6.471 -0.072 1.00 81.94 78 ASP A CA 1
ATOM 592 C C . ASP A 1 78 ? 11.922 5.671 -0.687 1.00 81.94 78 ASP A C 1
ATOM 594 O O . ASP A 1 78 ? 12.675 5.006 0.012 1.00 81.94 78 ASP A O 1
ATOM 598 N N . HIS A 1 79 ? 12.077 5.694 -2.018 1.00 81.88 79 HIS A N 1
ATOM 599 C CA . HIS A 1 79 ? 13.134 4.986 -2.754 1.00 81.88 79 HIS A CA 1
ATOM 600 C C . HIS A 1 79 ? 13.130 3.450 -2.593 1.00 81.88 79 HIS A C 1
ATOM 602 O O . HIS A 1 79 ? 14.128 2.780 -2.861 1.00 81.88 79 HIS A O 1
ATOM 608 N N . HIS A 1 80 ? 11.990 2.860 -2.230 1.00 82.38 80 HIS A N 1
ATOM 609 C CA . HIS A 1 80 ? 11.796 1.419 -2.053 1.00 82.38 80 HIS A CA 1
ATOM 610 C C . HIS A 1 80 ? 11.109 0.771 -3.265 1.00 82.38 80 HIS A C 1
ATOM 612 O O . HIS A 1 80 ? 10.052 0.142 -3.165 1.00 82.38 80 HIS A O 1
ATOM 618 N N . LEU A 1 81 ? 11.746 0.884 -4.430 1.00 79.12 81 LEU A N 1
ATOM 619 C CA . LEU A 1 81 ? 11.206 0.413 -5.712 1.00 79.12 81 LEU A CA 1
ATOM 620 C C . LEU A 1 81 ? 10.965 -1.106 -5.753 1.00 79.12 81 LEU A C 1
ATOM 622 O O . LEU A 1 81 ? 9.973 -1.556 -6.321 1.00 79.12 81 LEU A O 1
ATOM 626 N N . GLU A 1 82 ? 11.788 -1.912 -5.074 1.00 82.31 82 GLU A N 1
ATOM 627 C CA . GLU A 1 82 ? 11.556 -3.363 -4.972 1.00 82.31 82 GLU A CA 1
ATOM 628 C C . GLU A 1 82 ? 10.202 -3.700 -4.327 1.00 82.31 82 GLU A C 1
ATOM 630 O O . GLU A 1 82 ? 9.523 -4.642 -4.743 1.00 82.31 82 GLU A O 1
ATOM 635 N N . ARG A 1 83 ? 9.789 -2.927 -3.312 1.00 83.88 83 ARG A N 1
ATOM 636 C CA . ARG A 1 83 ? 8.483 -3.097 -2.657 1.00 83.88 83 ARG A CA 1
ATOM 637 C C . ARG A 1 83 ? 7.350 -2.639 -3.574 1.00 83.88 83 ARG A C 1
ATOM 639 O O . ARG A 1 83 ? 6.342 -3.336 -3.657 1.00 83.88 83 ARG A O 1
ATOM 646 N N . ALA A 1 84 ? 7.544 -1.542 -4.306 1.00 84.06 84 ALA A N 1
ATOM 647 C CA . ALA A 1 84 ? 6.588 -1.063 -5.304 1.00 84.06 84 ALA A CA 1
ATOM 648 C C . ALA A 1 84 ? 6.308 -2.119 -6.393 1.00 84.06 84 ALA A C 1
ATOM 650 O O . ALA A 1 84 ? 5.152 -2.391 -6.712 1.00 84.06 84 ALA A O 1
ATOM 651 N N . VAL A 1 85 ? 7.350 -2.783 -6.903 1.00 82.31 85 VAL A N 1
ATOM 652 C CA . VAL A 1 85 ? 7.211 -3.851 -7.908 1.00 82.31 85 VAL A CA 1
ATOM 653 C C . VAL A 1 85 ? 6.464 -5.065 -7.347 1.00 82.31 85 VAL A C 1
ATOM 655 O O . VAL A 1 85 ? 5.604 -5.622 -8.028 1.00 82.31 85 VAL A O 1
ATOM 658 N N . ARG A 1 86 ? 6.735 -5.465 -6.096 1.00 85.69 86 ARG A N 1
ATOM 659 C CA . ARG A 1 86 ? 6.002 -6.570 -5.448 1.00 85.69 86 ARG A CA 1
ATOM 660 C C . ARG A 1 86 ? 4.513 -6.269 -5.298 1.00 85.69 86 ARG A C 1
ATOM 662 O O . ARG A 1 86 ? 3.702 -7.140 -5.589 1.00 85.69 86 ARG A O 1
ATOM 669 N N . LEU A 1 87 ? 4.163 -5.047 -4.896 1.00 84.56 87 LEU A N 1
ATOM 670 C CA . LEU A 1 87 ? 2.766 -4.615 -4.803 1.00 84.56 87 LEU A CA 1
ATOM 671 C C . LEU A 1 87 ? 2.057 -4.666 -6.158 1.00 84.56 87 LEU A C 1
ATOM 673 O O . LEU A 1 87 ? 0.892 -5.037 -6.233 1.00 84.56 87 LEU A O 1
ATOM 677 N N . LEU A 1 88 ? 2.760 -4.335 -7.238 1.00 81.62 88 LEU A N 1
ATOM 678 C CA . LEU A 1 88 ? 2.205 -4.393 -8.586 1.00 81.62 88 LEU A CA 1
ATOM 679 C C . LEU A 1 88 ? 1.953 -5.835 -9.048 1.00 81.62 88 LEU A C 1
ATOM 681 O O . LEU A 1 88 ? 0.914 -6.121 -9.637 1.00 81.62 88 LEU A O 1
ATOM 685 N N . MET A 1 89 ? 2.858 -6.761 -8.723 1.00 82.19 89 MET A N 1
ATOM 686 C CA . MET A 1 89 ? 2.622 -8.195 -8.940 1.00 82.19 89 MET A CA 1
ATOM 687 C C . MET A 1 89 ? 1.431 -8.704 -8.116 1.00 82.19 89 MET A C 1
ATOM 689 O O . MET A 1 89 ? 0.679 -9.564 -8.570 1.00 82.19 89 MET A O 1
ATOM 693 N N . GLU A 1 90 ? 1.237 -8.166 -6.912 1.00 84.19 90 GLU A N 1
ATOM 694 C CA . GLU A 1 90 ? 0.091 -8.500 -6.071 1.00 84.19 90 GLU A CA 1
ATOM 695 C C . GLU A 1 90 ? -1.235 -7.971 -6.640 1.00 84.19 90 GLU A C 1
ATOM 697 O O . GLU A 1 90 ? -2.239 -8.681 -6.574 1.00 84.19 90 GLU A O 1
ATOM 702 N N . MET A 1 91 ? -1.248 -6.782 -7.255 1.00 83.69 91 MET A N 1
ATOM 703 C CA . MET A 1 91 ? -2.423 -6.269 -7.975 1.00 83.69 91 MET A CA 1
ATOM 704 C C . MET A 1 91 ? -2.862 -7.231 -9.082 1.00 83.69 91 MET A C 1
ATOM 706 O O . MET A 1 91 ? -4.038 -7.591 -9.148 1.00 83.69 91 MET A O 1
ATOM 710 N N . ASP A 1 92 ? -1.914 -7.707 -9.893 1.00 79.25 92 ASP A N 1
ATOM 711 C CA . ASP A 1 92 ? -2.181 -8.667 -10.970 1.00 79.25 92 ASP A CA 1
ATOM 712 C C . ASP A 1 92 ? -2.717 -9.999 -10.414 1.00 79.25 92 ASP A C 1
ATOM 714 O O . ASP A 1 92 ? -3.751 -10.506 -10.859 1.00 79.25 92 ASP A O 1
ATOM 718 N N . ALA A 1 93 ? -2.102 -10.515 -9.342 1.00 81.56 93 ALA A N 1
ATOM 719 C CA . ALA A 1 93 ? -2.565 -11.724 -8.658 1.00 81.56 93 ALA A CA 1
ATOM 720 C C . ALA A 1 93 ? -3.996 -11.587 -8.100 1.00 81.56 93 ALA A C 1
ATOM 722 O O . ALA A 1 93 ? -4.762 -12.555 -8.096 1.00 81.56 93 ALA A O 1
ATOM 723 N N . ARG A 1 94 ? -4.375 -10.383 -7.659 1.00 78.00 94 ARG A N 1
ATOM 724 C CA . ARG A 1 94 ? -5.715 -10.052 -7.154 1.00 78.00 94 ARG A CA 1
ATOM 725 C C . ARG A 1 94 ? -6.701 -9.630 -8.248 1.00 78.00 94 ARG A C 1
ATOM 727 O O . ARG A 1 94 ? -7.840 -9.308 -7.922 1.00 78.00 94 ARG A O 1
ATOM 734 N N . ARG A 1 95 ? -6.307 -9.665 -9.530 1.00 78.25 95 ARG A N 1
ATOM 735 C CA . ARG A 1 95 ? -7.107 -9.190 -10.679 1.00 78.25 95 ARG A CA 1
ATOM 736 C C . ARG A 1 95 ? -7.556 -7.732 -10.542 1.00 78.25 95 ARG A C 1
ATOM 738 O O . ARG A 1 95 ? -8.648 -7.364 -10.972 1.00 78.25 95 ARG A O 1
ATOM 745 N N . VAL A 1 96 ? -6.721 -6.917 -9.910 1.00 76.38 96 VAL A N 1
ATOM 746 C CA . VAL A 1 96 ? -6.898 -5.471 -9.817 1.00 76.38 96 VAL A CA 1
ATOM 747 C C . VAL A 1 96 ? -6.109 -4.855 -10.964 1.00 76.38 96 VAL A C 1
ATOM 749 O O . VAL A 1 96 ? -4.883 -4.928 -10.963 1.00 76.38 96 VAL A O 1
ATOM 752 N N . ASP A 1 97 ? -6.803 -4.261 -11.935 1.00 74.69 97 ASP A N 1
ATOM 753 C CA . ASP A 1 97 ? -6.160 -3.698 -13.125 1.00 74.69 97 ASP A CA 1
ATOM 754 C C . ASP A 1 97 ? -5.177 -2.571 -12.739 1.00 74.69 97 ASP A C 1
ATOM 756 O O . ASP A 1 97 ? -5.598 -1.559 -12.161 1.00 74.69 97 ASP A O 1
ATOM 760 N N . PRO A 1 98 ? -3.870 -2.722 -13.031 1.00 70.44 98 PRO A N 1
ATOM 761 C CA . PRO A 1 98 ? -2.882 -1.677 -12.788 1.00 70.44 98 PRO A CA 1
ATOM 762 C C . PRO A 1 98 ? -3.157 -0.443 -13.660 1.00 70.44 98 PRO A C 1
ATOM 764 O O . PRO A 1 98 ? -3.501 -0.565 -14.836 1.00 70.44 98 PRO A O 1
ATOM 767 N N . ASP A 1 99 ? -2.965 0.755 -13.106 1.00 69.75 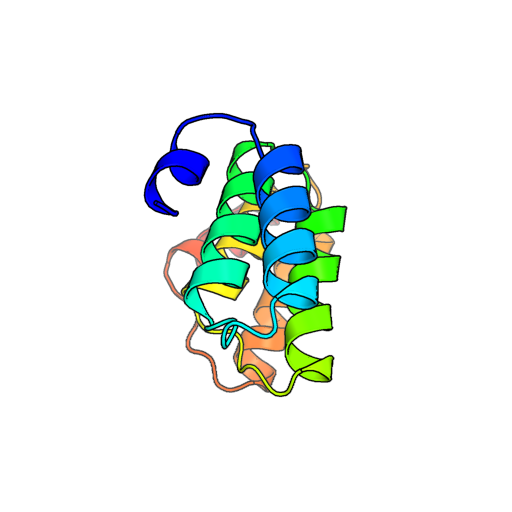99 ASP A N 1
ATOM 768 C CA . ASP A 1 99 ? -3.127 2.024 -13.834 1.00 69.75 99 ASP A CA 1
ATOM 769 C C . ASP A 1 99 ? -1.759 2.552 -14.315 1.00 69.75 99 ASP A C 1
ATOM 771 O O . ASP A 1 99 ? -0.700 2.033 -13.956 1.00 69.75 99 ASP A O 1
ATOM 775 N N . ALA A 1 100 ? -1.748 3.629 -15.100 1.00 67.38 100 ALA A N 1
ATOM 776 C CA . ALA A 1 100 ? -0.548 4.316 -15.574 1.00 67.38 100 ALA A CA 1
ATOM 777 C C . ALA A 1 100 ? 0.444 4.657 -14.441 1.00 67.38 100 ALA A C 1
ATOM 779 O O . ALA A 1 100 ? 1.655 4.649 -14.656 1.00 67.38 100 ALA A O 1
ATOM 780 N N . ILE A 1 101 ? -0.055 4.911 -13.225 1.00 64.56 101 ILE A N 1
ATOM 781 C CA . ILE A 1 101 ? 0.768 5.135 -12.025 1.00 64.56 101 ILE A CA 1
ATOM 782 C C . ILE A 1 101 ? 1.566 3.876 -11.660 1.00 64.56 101 ILE A C 1
ATOM 784 O O . ILE A 1 101 ? 2.761 3.966 -11.386 1.00 64.56 101 ILE A O 1
ATOM 788 N N . SER A 1 102 ? 0.936 2.701 -11.710 1.00 62.84 102 SER A N 1
ATOM 789 C CA . SER A 1 102 ? 1.576 1.420 -11.413 1.00 62.84 102 SER A CA 1
ATOM 790 C C . SER A 1 102 ? 2.713 1.149 -12.412 1.00 62.84 102 SER A C 1
ATOM 792 O O . SER A 1 102 ? 3.835 0.830 -12.022 1.00 62.84 102 SER A O 1
ATOM 794 N N . TYR A 1 103 ? 2.469 1.366 -13.708 1.00 67.38 103 TYR A N 1
ATOM 795 C CA . TYR A 1 103 ? 3.490 1.167 -14.744 1.00 67.38 103 TYR A CA 1
ATOM 796 C C . TYR A 1 103 ? 4.643 2.178 -14.683 1.00 67.38 103 TYR A C 1
ATOM 798 O O . TYR A 1 103 ? 5.789 1.802 -14.928 1.00 67.38 103 TYR A O 1
ATOM 806 N N . ASN A 1 104 ? 4.380 3.436 -14.320 1.00 67.06 104 ASN A N 1
ATOM 807 C CA . ASN A 1 104 ? 5.440 4.435 -14.157 1.00 67.06 104 ASN A CA 1
ATOM 808 C C . ASN A 1 104 ? 6.433 4.052 -13.049 1.00 67.06 104 ASN A C 1
ATOM 810 O O . ASN A 1 104 ? 7.636 4.243 -13.225 1.00 67.06 104 ASN A O 1
ATOM 814 N N . ALA A 1 105 ? 5.958 3.439 -11.960 1.00 63.34 105 ALA A N 1
ATOM 815 C CA . ALA A 1 105 ? 6.827 2.949 -10.890 1.00 63.34 105 ALA A CA 1
ATOM 816 C C . ALA A 1 105 ? 7.770 1.821 -11.362 1.00 63.34 105 ALA A C 1
ATOM 818 O O . ALA A 1 105 ? 8.920 1.762 -10.932 1.00 63.34 105 ALA A O 1
ATOM 819 N N . LEU A 1 106 ? 7.315 0.961 -12.283 1.00 64.81 106 LEU A N 1
ATOM 820 C CA . LEU A 1 106 ? 8.140 -0.078 -12.920 1.00 64.81 106 LEU A CA 1
ATOM 821 C C . LEU A 1 106 ? 9.221 0.517 -13.829 1.00 64.81 106 LEU A C 1
ATOM 823 O O . LEU A 1 106 ? 10.363 0.073 -13.789 1.00 64.81 106 LEU A O 1
ATOM 827 N N . ILE A 1 107 ? 8.869 1.525 -14.632 1.00 66.88 107 ILE A N 1
ATOM 828 C CA . ILE A 1 107 ? 9.810 2.192 -15.547 1.00 66.88 107 ILE A CA 1
ATOM 829 C C . ILE A 1 107 ? 10.895 2.940 -14.762 1.00 66.88 107 ILE A C 1
ATOM 831 O O . ILE A 1 107 ? 12.048 2.932 -15.171 1.00 66.88 107 ILE A O 1
ATOM 835 N N . SER A 1 108 ? 10.541 3.544 -13.624 1.00 58.69 108 SER A N 1
ATOM 836 C CA . SER A 1 108 ? 11.484 4.211 -12.712 1.00 58.69 108 SER A CA 1
ATOM 837 C C . SER A 1 108 ? 12.449 3.232 -12.017 1.00 58.69 108 SER A C 1
ATOM 839 O O . SER A 1 108 ? 13.513 3.631 -11.548 1.00 58.69 108 SER A O 1
ATOM 841 N N . ALA A 1 109 ? 12.088 1.944 -11.945 1.00 55.06 109 ALA A N 1
ATOM 842 C CA . ALA A 1 109 ? 12.878 0.891 -11.306 1.00 55.06 109 ALA A CA 1
ATOM 843 C C . ALA A 1 109 ? 13.881 0.176 -12.233 1.00 55.06 109 ALA A C 1
ATOM 845 O O . ALA A 1 109 ? 14.667 -0.634 -11.735 1.00 55.06 109 ALA A O 1
ATOM 846 N N . CYS A 1 110 ? 13.860 0.448 -13.543 1.00 51.25 110 CYS A N 1
ATOM 847 C CA . CYS A 1 110 ? 14.831 -0.052 -14.527 1.00 51.25 110 CYS A CA 1
ATOM 848 C C . CYS A 1 110 ? 15.923 0.983 -14.818 1.00 51.25 110 CYS A C 1
ATOM 850 O O . CYS A 1 110 ? 17.090 0.554 -14.955 1.00 51.25 110 CYS A O 1
#